Protein AF-A0A7K0S4V5-F1 (afdb_monomer)

Solvent-accessible surface area (backbone atoms only — not comparable to full-atom values): 5270 Å² total; per-residue (Å²): 136,92,67,83,89,50,93,92,51,82,82,72,81,73,64,93,79,60,79,91,76,69,66,64,61,56,51,48,52,52,51,49,54,53,50,52,52,53,51,60,61,48,47,64,51,65,78,43,41,88,79,43,50,71,61,46,52,53,54,47,52,53,52,52,54,58,54,48,50,57,54,53,50,41,54,76,69,53,63,78,68,80,130

Sequence (83 aa):
KLEAYECGIEPSPQAAQGGRFPVKYFLTAMLFIIFDIEIVFLYPWAVTFDALGLFGLVEMAIFIATVFVAYAYVWRRGGLEWD

Radius of gyration: 22.14 Å; Cα contacts (8 Å, |Δi|>4): 14; chains: 1; bounding box: 34×32×63 Å

pLDDT: mean 87.42, std 8.63, range [61.41, 96.12]

Nearest PDB structures (foldseek):
  6zjy-assembly1_A  TM=8.465E-01  e=9.197E-04  Thermus thermophilus
  6q8o-assembly1_A  TM=8.550E-01  e=2.456E-03  Thermus thermophilus HB8
  3rko-assembly2_E  TM=8.851E-01  e=3.790E-02  Escherichia coli BL21(DE3)

Foldseek 3Di:
DPDDDDPPDDDDPADPVDDDDDCLVVLVVVVVVVVVVVVVVVVVLVVCVVVCPPNSVVVVVVVCVVVVVVVVVCVVVCSVPDD

Structure (mmCIF, N/CA/C/O backbone):
data_AF-A0A7K0S4V5-F1
#
_entry.id   AF-A0A7K0S4V5-F1
#
loop_
_atom_site.group_PDB
_atom_site.id
_atom_site.type_symbol
_atom_site.label_atom_id
_atom_site.label_alt_id
_atom_site.label_comp_id
_atom_site.label_asym_id
_atom_site.label_entity_id
_atom_site.label_seq_id
_atom_site.pdbx_PDB_ins_code
_atom_site.Cartn_x
_atom_site.Cartn_y
_atom_site.Cartn_z
_atom_site.occupancy
_atom_site.B_iso_or_equiv
_atom_site.auth_seq_id
_atom_site.auth_comp_id
_atom_site.auth_asym_id
_atom_site.auth_atom_id
_atom_site.pdbx_PDB_model_num
ATOM 1 N N . LYS A 1 1 ? 1.799 21.298 37.632 1.00 61.41 1 LYS A N 1
ATOM 2 C CA . LYS A 1 1 ? 1.909 21.329 36.143 1.00 61.41 1 LYS A CA 1
ATOM 3 C C . LYS A 1 1 ? 2.423 20.011 35.541 1.00 61.41 1 LYS A C 1
ATOM 5 O O . LYS A 1 1 ? 2.510 19.931 34.327 1.00 61.41 1 LYS A O 1
ATOM 10 N N . LEU A 1 2 ? 2.763 19.001 36.352 1.00 81.31 2 LEU A N 1
ATOM 11 C CA . LEU A 1 2 ? 3.189 17.670 35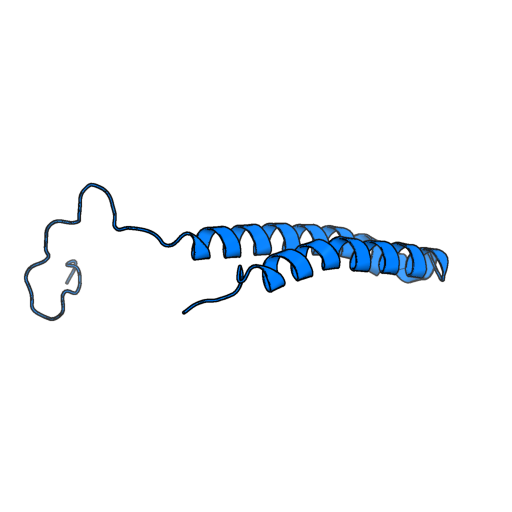.883 1.00 81.31 2 LEU A CA 1
ATOM 12 C C . LEU A 1 2 ? 2.041 16.642 35.914 1.00 81.31 2 LEU A C 1
ATOM 14 O O . LEU A 1 2 ? 2.280 15.453 35.750 1.00 81.31 2 LEU A O 1
ATOM 18 N N . GLU A 1 3 ? 0.813 17.093 36.163 1.00 76.69 3 GLU A N 1
ATOM 19 C CA 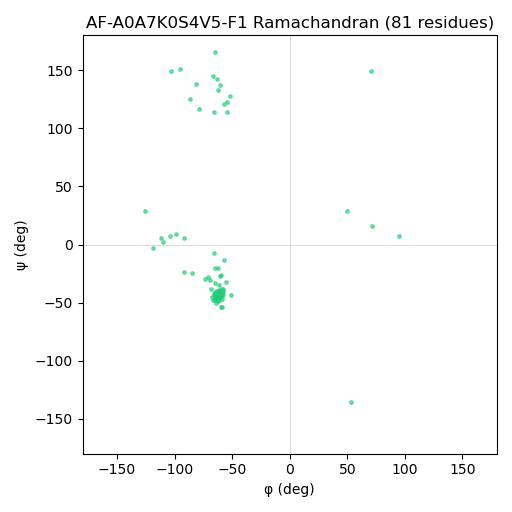. GLU A 1 3 ? -0.363 16.234 36.303 1.00 76.69 3 GLU A CA 1
ATOM 20 C C . GLU A 1 3 ? -1.113 16.130 34.973 1.00 76.69 3 GLU A C 1
ATOM 22 O O . GLU A 1 3 ? -1.060 17.049 34.148 1.00 76.69 3 GLU A O 1
ATOM 27 N N . ALA A 1 4 ? -1.789 14.997 34.771 1.00 78.69 4 ALA A N 1
ATOM 28 C CA . ALA A 1 4 ? -2.605 14.746 33.591 1.00 78.69 4 ALA A CA 1
ATOM 29 C C . ALA A 1 4 ? -3.772 15.743 33.512 1.00 78.69 4 ALA A C 1
ATOM 31 O O . ALA A 1 4 ? -4.359 16.126 34.523 1.00 78.69 4 ALA A O 1
ATOM 32 N N . TYR A 1 5 ? -4.095 16.182 32.296 1.00 81.75 5 TYR A N 1
ATOM 33 C CA . TYR A 1 5 ? -5.215 17.086 32.063 1.00 81.75 5 TYR A CA 1
ATOM 34 C C . TYR A 1 5 ? -6.535 16.309 32.076 1.00 81.75 5 TYR A C 1
ATOM 36 O O . TYR A 1 5 ? -6.758 15.473 31.208 1.00 81.75 5 TYR A O 1
ATOM 44 N N . GLU A 1 6 ? -7.406 16.628 33.032 1.00 81.88 6 GLU A N 1
ATOM 45 C CA . GLU A 1 6 ? -8.688 15.937 33.271 1.00 81.88 6 GLU A CA 1
ATOM 46 C C . GLU A 1 6 ? -9.886 16.908 33.266 1.00 81.88 6 GLU A C 1
ATOM 48 O O . GLU A 1 6 ? -10.884 16.708 33.953 1.00 81.88 6 GLU A O 1
ATOM 53 N N . CYS A 1 7 ? -9.788 18.021 32.523 1.00 84.62 7 CYS A N 1
ATOM 54 C CA . CYS A 1 7 ? -10.873 19.007 32.368 1.00 84.62 7 CYS A CA 1
ATOM 55 C C . CYS A 1 7 ? -11.526 19.489 33.689 1.00 84.62 7 CYS A C 1
ATOM 57 O O . CYS A 1 7 ? -12.695 19.870 33.692 1.00 84.62 7 CYS A O 1
ATOM 59 N N . GLY A 1 8 ? -10.786 19.503 34.805 1.00 82.62 8 GLY A N 1
ATOM 60 C CA . GLY A 1 8 ? -11.275 19.958 36.114 1.00 82.62 8 GLY A CA 1
ATOM 61 C C . GLY A 1 8 ? -11.798 18.862 37.052 1.00 82.62 8 GLY A C 1
ATOM 62 O O . GLY A 1 8 ? -12.332 19.202 38.105 1.00 82.62 8 GLY A O 1
ATOM 63 N N . ILE A 1 9 ? -11.644 17.579 36.704 1.00 81.25 9 ILE A N 1
ATOM 64 C CA . ILE A 1 9 ? -11.951 16.431 37.573 1.00 81.25 9 ILE A CA 1
ATOM 65 C C . ILE A 1 9 ? -10.644 15.838 38.129 1.00 81.25 9 ILE A C 1
ATOM 67 O O . ILE A 1 9 ? -9.600 15.903 37.483 1.00 81.25 9 ILE A O 1
ATOM 71 N N . GLU A 1 10 ? -10.691 15.275 39.340 1.00 80.81 10 GLU A N 1
ATOM 72 C CA . GLU A 1 10 ? -9.585 14.489 39.906 1.00 80.81 10 GLU A CA 1
ATOM 73 C C . GLU A 1 10 ? -9.312 13.244 39.033 1.00 80.81 10 GLU A C 1
ATOM 75 O O . GLU A 1 10 ? -10.264 12.531 38.692 1.00 80.81 10 GLU A O 1
ATOM 80 N N . PRO A 1 11 ? -8.047 12.940 38.679 1.00 75.25 11 PRO A N 1
ATOM 81 C CA . PRO A 1 11 ? -7.721 11.812 37.812 1.00 75.25 11 PRO A CA 1
ATOM 82 C C . PRO A 1 11 ? -8.248 10.491 38.372 1.00 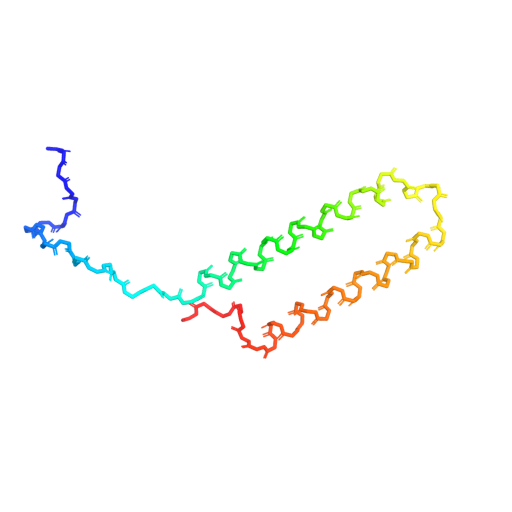75.25 11 PRO A C 1
ATOM 84 O O . PRO A 1 11 ? -7.879 10.062 39.469 1.00 75.25 11 PRO A O 1
ATOM 87 N N . SER A 1 12 ? -9.102 9.816 37.603 1.00 71.38 12 SER A N 1
ATOM 88 C CA . SER A 1 12 ? -9.555 8.476 37.976 1.00 71.38 12 SER A CA 1
ATOM 89 C C . SER A 1 12 ? -8.378 7.489 37.914 1.00 71.38 12 SER A C 1
ATOM 91 O O . SER A 1 12 ? -7.521 7.622 37.033 1.00 71.38 12 SER A O 1
ATOM 93 N N . PRO A 1 13 ? -8.304 6.484 38.810 1.00 71.75 13 PRO A N 1
ATOM 94 C CA . PRO A 1 13 ? -7.278 5.455 38.723 1.00 71.75 13 PRO A CA 1
ATOM 95 C C . PRO A 1 13 ? -7.317 4.803 37.341 1.00 71.75 13 PRO A C 1
ATOM 97 O O . PRO A 1 13 ? -8.355 4.281 36.927 1.00 71.75 13 PRO A O 1
ATOM 100 N N . GLN A 1 14 ? -6.192 4.837 36.623 1.00 69.56 14 GLN A N 1
ATOM 101 C CA . GLN A 1 14 ? -6.072 4.194 35.318 1.00 69.56 14 GLN A CA 1
ATOM 102 C C . GLN A 1 14 ? -6.527 2.738 35.418 1.00 69.56 14 GLN A C 1
ATOM 104 O O . GLN A 1 14 ? -6.069 1.992 36.286 1.00 69.56 14 GLN A O 1
ATOM 109 N N . ALA A 1 15 ? -7.448 2.338 34.538 1.00 67.25 15 ALA A N 1
ATOM 110 C CA . ALA A 1 15 ? -7.937 0.970 34.493 1.00 67.25 15 ALA A CA 1
ATOM 111 C C . ALA A 1 15 ? -6.736 0.024 34.353 1.00 67.25 15 ALA A C 1
ATOM 113 O O . ALA A 1 15 ? -6.056 0.034 33.327 1.00 67.25 15 ALA A O 1
ATOM 114 N N . ALA A 1 16 ? -6.481 -0.793 35.380 1.00 63.59 16 ALA A N 1
ATOM 115 C CA . ALA A 1 16 ? -5.281 -1.630 35.493 1.00 63.59 16 ALA A CA 1
ATOM 116 C C . ALA A 1 16 ? -5.075 -2.610 34.318 1.00 63.59 16 ALA A C 1
ATOM 118 O O . ALA A 1 16 ? -4.005 -3.193 34.179 1.00 63.59 16 ALA A O 1
ATOM 119 N N . GLN A 1 17 ? -6.100 -2.803 33.483 1.00 66.38 17 GLN A N 1
ATOM 120 C CA . GLN A 1 17 ? -6.117 -3.739 32.358 1.00 66.38 17 GLN A CA 1
ATOM 121 C C . GLN A 1 17 ? -6.108 -3.051 30.980 1.00 66.38 17 GLN A C 1
ATOM 123 O O . GLN A 1 17 ? -6.133 -3.742 29.966 1.00 66.38 17 GLN A O 1
ATOM 128 N N . GLY A 1 18 ? -6.044 -1.713 30.922 1.00 67.12 18 GLY A N 1
ATOM 129 C CA . GLY A 1 18 ? -6.157 -0.965 29.668 1.00 67.12 18 GLY A CA 1
ATOM 130 C C . GLY A 1 18 ? -7.578 -1.007 29.087 1.00 67.12 18 GLY A C 1
ATOM 131 O O . GLY A 1 18 ? -8.352 -1.937 29.306 1.00 67.12 18 GLY A O 1
ATOM 132 N N . GLY A 1 19 ? -7.973 0.049 28.377 1.00 72.19 19 GLY A N 1
ATOM 133 C CA . GLY A 1 19 ? -9.278 0.094 27.711 1.00 72.19 19 GLY A CA 1
ATOM 134 C C . GLY A 1 19 ? -9.410 -0.956 26.598 1.00 72.19 19 GLY A C 1
ATOM 135 O O . GLY A 1 19 ? -8.424 -1.513 26.116 1.00 72.19 19 GLY A O 1
ATOM 136 N N . ARG A 1 20 ? -10.642 -1.204 26.136 1.00 76.62 20 ARG A N 1
ATOM 137 C CA . ARG A 1 20 ? -10.890 -2.033 24.944 1.00 76.62 20 ARG A CA 1
ATOM 138 C C . ARG A 1 20 ? -10.314 -1.328 23.716 1.00 76.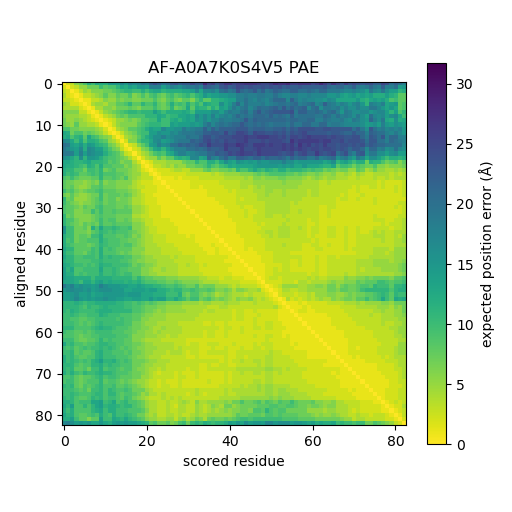62 20 ARG A C 1
ATOM 140 O O . ARG A 1 20 ? -10.828 -0.285 23.324 1.00 76.62 20 ARG A O 1
ATOM 147 N N . PHE A 1 21 ? -9.295 -1.913 23.093 1.00 79.38 21 PHE A N 1
ATOM 148 C CA . PHE A 1 21 ? -8.770 -1.421 21.821 1.00 79.38 21 PHE A CA 1
ATOM 149 C C . PHE A 1 21 ? -9.542 -2.025 20.638 1.00 79.38 21 PHE A C 1
ATOM 151 O O . PHE A 1 21 ? -9.645 -3.250 20.532 1.00 79.38 21 PHE A O 1
ATOM 158 N N . PRO A 1 22 ? -10.090 -1.196 19.734 1.00 84.50 22 PRO A N 1
ATOM 159 C CA . PRO A 1 22 ? -10.706 -1.670 18.501 1.00 84.50 22 PRO A CA 1
ATOM 160 C C . PRO A 1 22 ? -9.715 -2.425 17.599 1.00 84.50 22 PRO A C 1
ATOM 162 O O . PRO A 1 22 ? -8.602 -1.963 17.360 1.00 84.50 22 PRO A O 1
ATOM 165 N N . VAL A 1 23 ? -10.148 -3.544 17.009 1.00 87.38 23 VAL A N 1
ATOM 166 C CA . VAL A 1 23 ? -9.323 -4.359 16.088 1.00 87.38 23 VAL A CA 1
ATOM 167 C C . VAL A 1 23 ? -8.964 -3.601 14.794 1.00 87.38 23 VAL A C 1
ATOM 169 O O . VAL A 1 23 ? -7.962 -3.915 14.155 1.00 87.38 23 VAL A O 1
ATOM 172 N N . LYS A 1 24 ? -9.719 -2.549 14.436 1.00 88.38 24 LYS A N 1
ATOM 173 C CA . LYS A 1 24 ? -9.480 -1.712 13.243 1.00 88.38 24 LYS A CA 1
ATOM 174 C C . LYS A 1 24 ? -8.073 -1.105 13.173 1.00 88.38 24 LYS A C 1
ATOM 176 O O . LYS A 1 24 ? -7.496 -1.025 12.089 1.00 88.38 24 LYS A O 1
ATOM 181 N N . TYR A 1 25 ? -7.466 -0.784 14.318 1.00 90.00 25 TYR A N 1
ATOM 182 C CA . TYR A 1 25 ? -6.079 -0.310 14.363 1.00 90.00 25 TYR A CA 1
ATOM 183 C C . TYR A 1 25 ? -5.080 -1.382 13.912 1.00 90.00 25 TYR A C 1
ATOM 185 O O . TYR A 1 25 ? -4.162 -1.087 13.150 1.00 90.00 25 TYR A O 1
ATOM 193 N N . PHE A 1 26 ? -5.286 -2.634 14.330 1.00 91.00 26 PHE A N 1
ATOM 194 C CA . PHE A 1 26 ? -4.428 -3.753 13.943 1.00 91.00 26 PHE A CA 1
ATOM 195 C C . PHE A 1 26 ? -4.552 -4.073 12.451 1.00 91.00 26 PHE A C 1
ATOM 197 O O . PHE A 1 26 ? -3.539 -4.226 11.772 1.00 91.00 26 PHE A O 1
ATOM 204 N N . LEU A 1 27 ? -5.782 -4.123 11.926 1.00 90.94 27 LEU A N 1
ATOM 205 C CA . LEU A 1 27 ? -6.023 -4.382 10.501 1.00 90.94 27 LEU A CA 1
ATOM 206 C C . LEU A 1 27 ? -5.343 -3.334 9.616 1.00 90.94 27 LEU A C 1
ATOM 208 O O . LEU A 1 27 ? -4.681 -3.686 8.643 1.00 90.94 27 LEU A O 1
ATOM 212 N N . THR A 1 28 ? -5.443 -2.063 10.002 1.00 91.62 28 THR A N 1
ATOM 213 C CA . THR A 1 28 ? -4.810 -0.953 9.279 1.00 91.62 28 THR A CA 1
ATOM 214 C C . THR A 1 28 ? -3.287 -1.048 9.317 1.00 91.62 28 THR A C 1
ATOM 216 O O . THR A 1 28 ? -2.641 -0.923 8.280 1.00 91.62 28 THR A O 1
ATOM 219 N N . ALA A 1 29 ? -2.703 -1.320 10.489 1.00 93.94 29 ALA A N 1
ATOM 220 C CA . ALA A 1 29 ? -1.255 -1.461 10.634 1.00 93.94 29 ALA A CA 1
ATOM 221 C C . ALA A 1 29 ? -0.705 -2.639 9.815 1.00 93.94 29 ALA A C 1
ATOM 223 O O . ALA A 1 29 ? 0.316 -2.510 9.143 1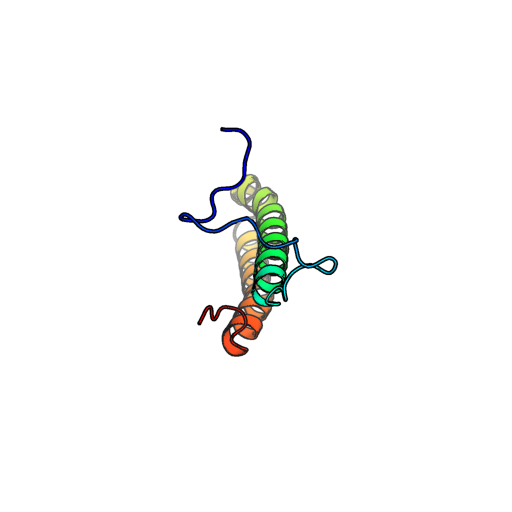.00 93.94 29 ALA A O 1
ATOM 224 N N . MET A 1 30 ? -1.400 -3.777 9.830 1.00 93.31 30 MET A N 1
ATOM 225 C CA . MET A 1 30 ? -1.003 -4.955 9.064 1.00 93.31 30 MET A CA 1
ATOM 226 C C . MET A 1 30 ? -1.094 -4.708 7.554 1.00 93.31 30 MET A C 1
ATOM 228 O O . MET A 1 30 ? -0.175 -5.073 6.825 1.00 93.31 30 MET A O 1
ATOM 232 N N . LEU A 1 31 ? -2.157 -4.043 7.086 1.00 93.00 31 LEU A N 1
ATOM 233 C CA . LEU A 1 31 ? -2.301 -3.673 5.677 1.00 93.00 31 LEU A CA 1
ATOM 234 C C . LEU A 1 31 ? -1.199 -2.711 5.221 1.00 93.00 31 LEU A C 1
ATOM 236 O O . LEU A 1 31 ? -0.672 -2.863 4.124 1.00 93.00 31 LEU A O 1
ATOM 240 N N . PHE A 1 32 ? -0.836 -1.748 6.072 1.00 93.44 32 PHE A N 1
ATOM 241 C CA . PHE A 1 32 ? 0.260 -0.821 5.805 1.00 93.44 32 PHE A CA 1
ATOM 242 C C . PHE A 1 32 ? 1.602 -1.549 5.660 1.00 93.44 32 PHE A C 1
ATOM 244 O O . PHE A 1 32 ? 2.324 -1.286 4.707 1.00 93.44 32 PHE A O 1
ATOM 251 N N . ILE A 1 33 ? 1.911 -2.501 6.548 1.00 95.38 33 ILE A N 1
ATOM 252 C CA . ILE A 1 33 ? 3.147 -3.298 6.462 1.00 95.38 33 ILE A CA 1
ATOM 253 C C . ILE A 1 33 ? 3.197 -4.104 5.160 1.00 95.38 33 ILE A C 1
ATOM 255 O O . ILE A 1 33 ? 4.230 -4.138 4.498 1.00 95.38 33 ILE A O 1
ATOM 259 N N . ILE A 1 34 ? 2.090 -4.753 4.790 1.00 93.94 34 ILE A N 1
ATOM 260 C CA . ILE A 1 34 ? 2.013 -5.543 3.554 1.00 93.94 34 ILE A CA 1
ATOM 261 C C . ILE A 1 34 ? 2.216 -4.639 2.331 1.00 93.94 34 ILE A C 1
ATOM 263 O O . ILE A 1 34 ? 3.046 -4.949 1.481 1.00 93.94 34 ILE A O 1
ATOM 267 N N . PHE A 1 35 ? 1.537 -3.491 2.298 1.00 93.94 35 PHE A N 1
ATOM 268 C CA . PHE A 1 35 ? 1.691 -2.505 1.230 1.00 93.94 35 PHE A CA 1
ATOM 269 C C . PHE A 1 35 ? 3.135 -2.006 1.104 1.00 93.94 35 PHE A C 1
ATOM 271 O O . PHE A 1 35 ? 3.675 -1.930 0.005 1.00 93.94 35 PHE A O 1
ATOM 278 N N . ASP A 1 36 ? 3.788 -1.695 2.223 1.00 95.88 36 ASP A N 1
ATOM 279 C CA . ASP A 1 36 ? 5.171 -1.214 2.220 1.00 95.88 36 ASP A CA 1
ATOM 280 C C . ASP A 1 36 ? 6.136 -2.277 1.664 1.00 95.88 36 ASP A C 1
ATOM 282 O O . ASP A 1 36 ? 6.998 -1.986 0.834 1.00 95.88 36 ASP A O 1
ATOM 286 N N . ILE A 1 37 ? 5.928 -3.547 2.025 1.00 94.12 37 ILE A N 1
ATOM 287 C CA . ILE A 1 37 ? 6.686 -4.677 1.472 1.00 94.12 37 ILE A CA 1
ATOM 288 C C . ILE A 1 37 ? 6.492 -4.792 -0.048 1.00 94.12 37 ILE A C 1
ATOM 290 O O . ILE A 1 37 ? 7.454 -5.033 -0.775 1.00 94.12 37 ILE A O 1
ATOM 294 N N . GLU A 1 38 ? 5.279 -4.599 -0.559 1.00 94.25 38 GLU A N 1
ATOM 295 C CA . GLU A 1 38 ? 5.010 -4.626 -2.003 1.00 94.25 38 GLU A CA 1
ATOM 296 C C . GLU A 1 38 ? 5.735 -3.498 -2.742 1.00 94.25 38 GLU A C 1
ATOM 298 O O . GLU A 1 38 ? 6.312 -3.724 -3.808 1.00 94.25 38 GLU A O 1
ATOM 303 N N . ILE A 1 39 ? 5.778 -2.299 -2.153 1.00 93.56 39 ILE A N 1
ATOM 304 C CA . ILE A 1 39 ? 6.548 -1.170 -2.684 1.00 93.56 39 ILE A CA 1
ATOM 305 C C . ILE A 1 39 ? 8.047 -1.500 -2.725 1.00 93.56 39 ILE A C 1
ATOM 307 O O . ILE A 1 39 ? 8.714 -1.196 -3.717 1.00 93.56 39 ILE A O 1
ATOM 311 N N . VAL A 1 40 ? 8.581 -2.189 -1.712 1.00 95.38 40 VAL A N 1
ATOM 312 C CA . VAL A 1 40 ? 9.971 -2.681 -1.725 1.00 95.38 40 VAL A CA 1
ATOM 313 C C . VAL A 1 40 ? 10.238 -3.593 -2.928 1.00 95.38 40 VAL A C 1
ATOM 315 O O . VAL A 1 40 ? 11.299 -3.479 -3.542 1.00 95.38 40 VAL A O 1
ATOM 318 N N . PHE A 1 41 ? 9.285 -4.440 -3.327 1.00 90.44 41 PHE A N 1
ATOM 319 C CA . PHE A 1 41 ? 9.413 -5.271 -4.533 1.00 90.44 41 PHE A CA 1
ATOM 320 C C . PHE A 1 41 ? 9.271 -4.484 -5.842 1.00 90.44 41 PHE A C 1
ATOM 322 O O . PHE A 1 41 ? 9.891 -4.840 -6.847 1.00 90.44 41 PHE A O 1
ATOM 329 N N . LEU A 1 42 ? 8.503 -3.396 -5.837 1.00 92.44 42 LEU A N 1
ATOM 330 C CA . LEU A 1 42 ? 8.345 -2.512 -6.993 1.00 92.44 42 LEU A CA 1
ATOM 331 C C . LEU A 1 42 ? 9.622 -1.714 -7.304 1.00 92.44 42 LEU A C 1
ATOM 333 O O . LEU A 1 42 ? 9.890 -1.435 -8.474 1.00 92.44 42 LEU A O 1
ATOM 337 N N . TYR A 1 43 ? 10.441 -1.382 -6.300 1.00 93.00 43 TYR A N 1
ATOM 338 C CA . TYR A 1 43 ? 11.649 -0.567 -6.489 1.00 93.00 43 TYR A CA 1
ATOM 339 C C . TYR A 1 43 ? 12.682 -1.174 -7.457 1.00 93.00 43 TYR A C 1
ATOM 341 O O . TYR A 1 43 ? 13.059 -0.485 -8.408 1.00 93.00 43 TYR A O 1
ATOM 349 N N . PRO A 1 44 ? 13.153 -2.429 -7.286 1.00 91.50 44 PRO A N 1
ATOM 350 C CA . PRO A 1 44 ? 14.121 -3.024 -8.207 1.00 91.50 44 PRO A CA 1
ATOM 351 C C . PRO A 1 44 ? 13.618 -3.073 -9.648 1.00 91.50 44 PRO A C 1
ATOM 353 O O . PRO A 1 44 ? 14.379 -2.791 -10.574 1.00 91.50 44 PRO A O 1
ATOM 356 N N . TRP A 1 45 ? 12.334 -3.384 -9.839 1.00 91.19 45 TRP A N 1
ATOM 357 C CA . TRP A 1 45 ? 11.713 -3.368 -11.158 1.00 91.19 45 TRP A CA 1
ATOM 358 C C . TRP A 1 45 ? 11.693 -1.960 -11.755 1.00 91.19 45 TRP A C 1
ATOM 360 O O . TRP A 1 45 ? 12.092 -1.788 -12.902 1.00 91.19 45 TRP A O 1
ATOM 370 N N . ALA A 1 46 ? 11.307 -0.945 -10.976 1.00 91.62 46 ALA A N 1
ATOM 371 C CA . ALA A 1 46 ? 11.253 0.436 -11.448 1.00 91.62 46 ALA A CA 1
ATOM 372 C C . ALA A 1 46 ? 12.638 0.959 -11.862 1.00 91.62 46 ALA A C 1
ATOM 374 O O . ALA A 1 46 ? 12.770 1.616 -12.890 1.00 91.62 46 ALA A O 1
ATOM 375 N N . VAL A 1 47 ? 13.682 0.625 -11.096 1.00 93.25 47 VAL A N 1
ATOM 376 C CA . VAL A 1 47 ? 15.066 1.039 -11.388 1.00 93.25 47 VAL A CA 1
ATOM 377 C C . VAL A 1 47 ? 15.647 0.308 -12.603 1.00 93.25 47 VAL A C 1
ATOM 379 O O . VAL A 1 47 ? 16.508 0.852 -13.288 1.00 93.25 47 VAL A O 1
ATOM 382 N N . THR A 1 48 ? 15.192 -0.912 -12.894 1.00 90.00 48 THR A N 1
ATOM 383 C CA . THR A 1 48 ? 15.700 -1.724 -14.016 1.00 90.00 48 THR A CA 1
ATOM 384 C C . THR A 1 48 ? 14.756 -1.763 -15.218 1.00 90.00 48 THR A C 1
ATOM 386 O O . THR A 1 48 ? 15.029 -2.477 -16.181 1.00 90.00 48 THR A O 1
ATOM 389 N N . PHE A 1 49 ? 13.680 -0.972 -15.205 1.00 87.56 49 PHE A N 1
ATOM 390 C CA . PHE A 1 49 ? 12.591 -1.025 -16.184 1.00 87.56 49 PHE A CA 1
ATOM 391 C C . PHE A 1 49 ? 13.069 -0.987 -17.645 1.00 87.56 49 PHE A C 1
ATOM 393 O O . PHE A 1 49 ? 12.636 -1.805 -18.461 1.00 87.56 49 PHE A O 1
ATOM 400 N N . ASP A 1 50 ? 14.028 -0.110 -17.952 1.00 86.75 50 ASP A N 1
ATOM 401 C CA . ASP A 1 50 ? 14.581 0.068 -19.300 1.00 86.75 50 ASP A CA 1
ATOM 402 C C . ASP A 1 50 ? 15.249 -1.203 -19.857 1.00 86.75 50 ASP A C 1
ATOM 404 O O . ASP A 1 50 ? 15.284 -1.407 -21.070 1.00 86.75 50 ASP A O 1
ATOM 408 N N . ALA A 1 51 ? 15.757 -2.085 -18.988 1.00 89.62 51 ALA A N 1
ATOM 409 C CA . ALA A 1 51 ? 16.419 -3.326 -19.386 1.00 89.62 51 ALA A CA 1
ATOM 410 C C . ALA A 1 51 ? 15.440 -4.488 -19.630 1.00 89.62 51 ALA A C 1
ATOM 412 O O . ALA A 1 51 ? 15.772 -5.416 -20.367 1.00 89.62 51 ALA A O 1
ATOM 413 N N . LEU A 1 52 ? 14.249 -4.462 -19.018 1.00 87.12 52 LEU A N 1
ATOM 414 C CA 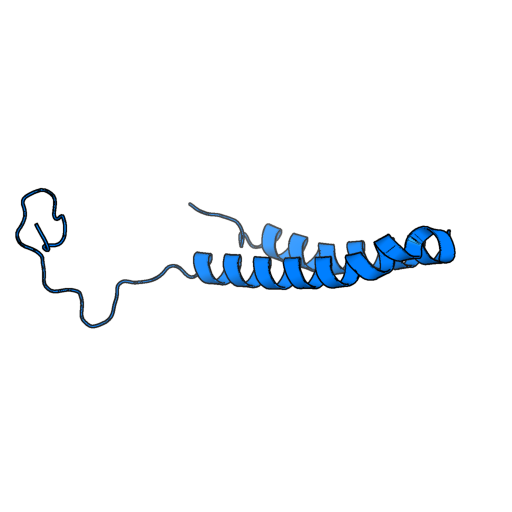. LEU A 1 52 ? 13.279 -5.559 -19.121 1.00 87.12 52 LEU A CA 1
ATOM 415 C C . LEU A 1 52 ? 12.279 -5.393 -20.277 1.00 87.12 52 LEU A C 1
ATOM 417 O O . LEU A 1 52 ? 11.705 -6.388 -20.733 1.00 87.12 52 LEU A O 1
ATOM 421 N N . GLY A 1 53 ? 12.038 -4.164 -20.746 1.00 87.69 53 GLY A N 1
ATOM 422 C CA . GLY A 1 53 ? 11.120 -3.886 -21.854 1.00 87.69 53 GLY A CA 1
ATOM 423 C C . GLY A 1 53 ? 9.718 -4.485 -21.650 1.00 87.69 53 GLY A C 1
ATOM 424 O O . GLY A 1 53 ? 9.140 -4.419 -20.565 1.00 87.69 53 GLY A O 1
ATOM 425 N N . LEU A 1 54 ? 9.155 -5.100 -22.698 1.00 92.06 54 LEU A N 1
ATOM 426 C CA . LEU A 1 54 ? 7.791 -5.651 -22.663 1.00 92.06 54 LEU A CA 1
ATOM 427 C C . LEU A 1 54 ? 7.631 -6.816 -21.672 1.00 92.06 54 LEU A C 1
ATOM 429 O O . LEU A 1 54 ? 6.568 -6.961 -21.073 1.00 92.06 54 LEU A O 1
ATOM 433 N N . PHE A 1 55 ? 8.674 -7.626 -21.478 1.00 90.75 55 PHE A N 1
ATOM 434 C CA . PHE A 1 55 ? 8.640 -8.735 -20.524 1.00 90.75 55 PHE A CA 1
ATOM 435 C C . PHE A 1 55 ? 8.441 -8.218 -19.095 1.00 90.75 55 PHE A C 1
ATOM 437 O O . PHE A 1 55 ? 7.527 -8.655 -18.399 1.00 90.75 55 PHE A O 1
ATOM 444 N N . GLY A 1 56 ? 9.223 -7.209 -18.698 1.00 91.00 56 GLY A N 1
ATOM 445 C CA . GLY A 1 56 ? 9.080 -6.576 -17.387 1.00 91.00 56 GLY A CA 1
ATOM 446 C C . GLY A 1 56 ? 7.714 -5.932 -17.183 1.00 91.00 56 GLY A C 1
ATOM 447 O O . GLY A 1 56 ? 7.188 -5.972 -16.074 1.00 91.00 56 GLY A O 1
ATOM 448 N N . LEU A 1 57 ? 7.120 -5.365 -18.236 1.00 91.38 57 LEU A N 1
ATOM 449 C CA . LEU A 1 57 ? 5.781 -4.784 -18.162 1.00 91.38 57 LEU A CA 1
ATOM 450 C C . LEU A 1 57 ? 4.707 -5.843 -17.871 1.00 91.38 57 LEU A C 1
ATOM 452 O O . LEU A 1 57 ? 3.850 -5.618 -17.019 1.00 91.38 57 LEU A O 1
ATOM 456 N N . VAL A 1 58 ? 4.749 -6.986 -18.563 1.00 95.12 58 VAL A N 1
ATOM 457 C CA . VAL A 1 58 ? 3.766 -8.068 -18.381 1.00 95.12 58 VAL A CA 1
ATOM 458 C C . VAL A 1 58 ? 3.892 -8.696 -16.996 1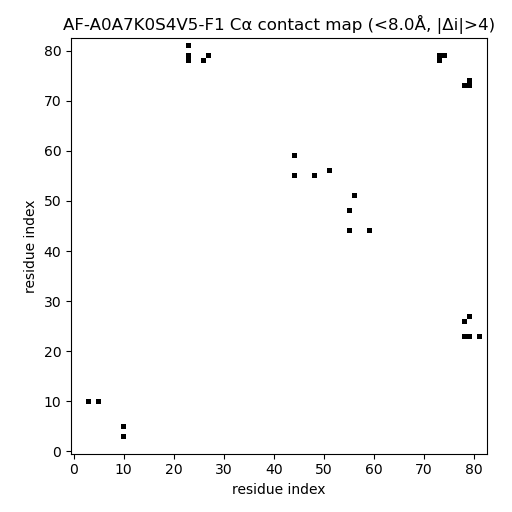.00 95.12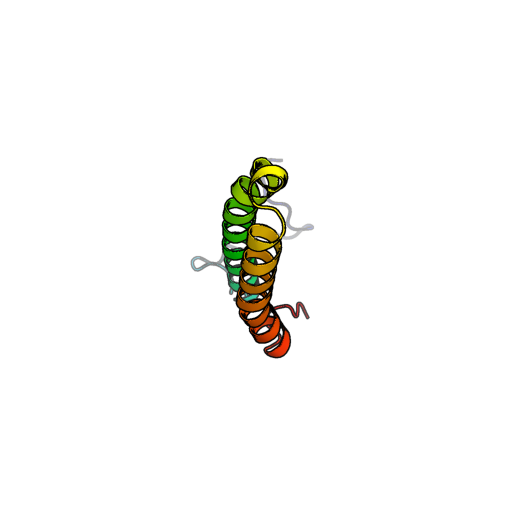 58 VAL A C 1
ATOM 460 O O . VAL A 1 58 ? 2.886 -8.826 -16.302 1.00 95.12 58 VAL A O 1
ATOM 463 N N . GLU A 1 59 ? 5.113 -9.023 -16.568 1.00 93.25 59 GLU A N 1
ATOM 464 C CA . GLU A 1 59 ? 5.364 -9.576 -15.231 1.00 93.25 59 GLU A CA 1
ATOM 465 C C . GLU A 1 59 ? 4.875 -8.624 -14.132 1.00 93.25 59 GLU A C 1
ATOM 467 O O . GLU A 1 59 ? 4.193 -9.043 -13.196 1.00 93.25 59 GLU A O 1
ATOM 472 N N . MET A 1 60 ? 5.127 -7.318 -14.277 1.00 92.94 60 MET A N 1
ATOM 473 C CA . MET A 1 60 ? 4.661 -6.336 -13.299 1.00 92.94 60 MET A CA 1
ATOM 474 C C . MET A 1 60 ? 3.141 -6.173 -13.298 1.00 92.94 60 MET A C 1
ATOM 476 O O . MET A 1 60 ? 2.531 -6.063 -12.236 1.00 92.94 60 MET A O 1
ATOM 480 N N . ALA A 1 61 ? 2.501 -6.206 -14.467 1.00 94.38 61 ALA A N 1
ATOM 481 C CA . ALA A 1 61 ? 1.045 -6.179 -14.546 1.00 94.38 61 ALA A CA 1
ATOM 482 C C . ALA A 1 61 ? 0.418 -7.388 -13.829 1.00 94.38 61 ALA A C 1
ATOM 484 O O . ALA A 1 61 ? -0.556 -7.226 -13.093 1.00 94.38 61 ALA A O 1
ATOM 485 N N . ILE A 1 62 ? 0.997 -8.582 -13.992 1.00 96.12 62 ILE A N 1
ATOM 486 C CA . ILE A 1 62 ? 0.555 -9.803 -13.303 1.00 96.12 62 ILE A CA 1
ATOM 487 C C . ILE A 1 62 ? 0.779 -9.688 -11.790 1.00 96.12 62 ILE A C 1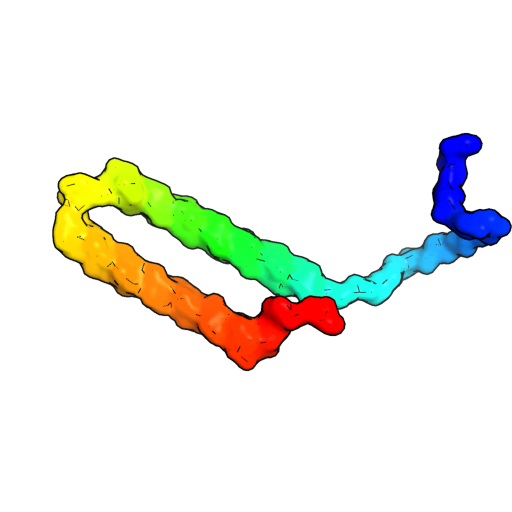
ATOM 489 O O . ILE A 1 62 ? -0.120 -10.026 -11.014 1.00 96.12 62 ILE A O 1
ATOM 493 N N . PHE A 1 63 ? 1.937 -9.178 -11.361 1.00 93.81 63 PHE A N 1
ATOM 494 C CA . PHE A 1 63 ? 2.250 -8.957 -9.949 1.00 93.81 63 PHE A CA 1
ATOM 495 C C . PHE A 1 63 ? 1.239 -8.010 -9.288 1.00 93.81 63 PHE A C 1
ATOM 497 O O . PHE A 1 63 ? 0.586 -8.392 -8.315 1.00 93.81 63 PHE A O 1
ATOM 504 N N . ILE A 1 64 ? 1.037 -6.820 -9.868 1.00 94.44 64 ILE A N 1
ATOM 505 C CA . ILE A 1 64 ? 0.082 -5.821 -9.368 1.00 94.44 64 ILE A CA 1
ATOM 506 C C . ILE A 1 64 ? -1.328 -6.405 -9.335 1.00 94.44 64 ILE A C 1
ATOM 508 O O . ILE A 1 64 ? -2.013 -6.280 -8.323 1.00 94.44 64 ILE A O 1
ATOM 512 N N . ALA A 1 65 ? -1.767 -7.073 -10.406 1.00 95.88 65 ALA A N 1
ATOM 513 C CA . ALA A 1 65 ? -3.099 -7.666 -10.457 1.00 95.88 65 ALA A CA 1
ATOM 514 C C . ALA A 1 65 ? -3.308 -8.700 -9.343 1.00 95.88 65 ALA A C 1
ATOM 516 O O . ALA A 1 65 ? -4.350 -8.690 -8.694 1.00 95.88 65 ALA A O 1
ATOM 517 N N . THR A 1 66 ? -2.315 -9.555 -9.091 1.00 94.62 66 THR A N 1
ATOM 518 C CA . THR A 1 66 ? -2.382 -10.603 -8.062 1.00 94.62 66 THR A CA 1
ATOM 519 C C . THR A 1 66 ? -2.487 -10.007 -6.663 1.00 94.62 66 THR A C 1
ATOM 521 O O . THR A 1 66 ? -3.359 -10.388 -5.885 1.00 94.62 66 THR A O 1
ATOM 524 N N . VAL A 1 67 ? -1.632 -9.033 -6.363 1.00 92.75 67 VAL A N 1
ATOM 525 C CA . VAL A 1 67 ? -1.631 -8.306 -5.094 1.00 92.75 67 VAL A CA 1
ATOM 526 C C . VAL A 1 67 ? -2.956 -7.571 -4.880 1.00 92.75 67 VAL A C 1
ATOM 528 O O . VAL A 1 67 ? -3.575 -7.666 -3.819 1.00 92.75 67 VAL A O 1
ATOM 531 N N . PHE A 1 68 ? -3.458 -6.906 -5.920 1.00 93.75 68 PHE A N 1
ATOM 532 C CA . PHE A 1 68 ? -4.695 -6.134 -5.863 1.00 93.75 68 PHE A CA 1
ATOM 533 C C . PHE A 1 68 ? -5.921 -6.982 -5.488 1.00 93.75 68 PHE A C 1
ATOM 535 O O . PHE A 1 68 ? -6.855 -6.466 -4.871 1.00 93.75 68 PHE A O 1
ATOM 542 N N . VAL A 1 69 ? -5.919 -8.294 -5.772 1.00 95.44 69 VAL A N 1
ATOM 543 C CA . VAL A 1 69 ? -6.979 -9.214 -5.316 1.00 95.44 69 VAL A CA 1
ATOM 544 C C . VAL A 1 69 ? -7.097 -9.220 -3.789 1.00 95.44 69 VAL A C 1
ATOM 546 O O . VAL A 1 69 ? -8.214 -9.215 -3.266 1.00 95.44 69 VAL A O 1
ATOM 549 N N . ALA A 1 70 ? -5.977 -9.194 -3.060 1.00 91.31 70 ALA A N 1
ATOM 550 C CA . ALA A 1 70 ? -5.985 -9.182 -1.598 1.00 91.31 70 ALA A CA 1
ATOM 551 C C . ALA A 1 70 ? -6.615 -7.889 -1.050 1.00 91.31 70 ALA A C 1
ATOM 553 O O . ALA A 1 70 ? -7.479 -7.943 -0.171 1.00 91.31 70 ALA A O 1
ATOM 554 N N . TYR A 1 71 ? -6.267 -6.737 -1.629 1.00 92.69 71 TYR A N 1
ATOM 555 C CA . TYR A 1 71 ? -6.869 -5.443 -1.283 1.00 92.69 71 TYR A CA 1
ATOM 556 C C . TYR A 1 71 ? -8.364 -5.404 -1.592 1.00 92.69 71 TYR A C 1
ATOM 558 O O . TYR A 1 71 ? -9.163 -5.007 -0.742 1.00 92.69 71 TYR A O 1
ATOM 566 N N . ALA A 1 72 ? -8.759 -5.870 -2.779 1.00 95.12 72 ALA A N 1
ATOM 567 C CA . ALA A 1 72 ? -10.160 -5.951 -3.175 1.00 95.12 72 ALA A CA 1
ATOM 568 C C . ALA A 1 72 ? -10.969 -6.842 -2.217 1.00 95.12 72 ALA A C 1
ATOM 570 O O . ALA A 1 72 ? -12.103 -6.508 -1.868 1.00 95.12 72 ALA A O 1
ATOM 571 N N . TYR A 1 73 ? -10.383 -7.946 -1.743 1.00 94.62 73 TYR A N 1
ATOM 572 C CA . TYR A 1 73 ? -11.001 -8.808 -0.738 1.00 94.62 73 TYR A CA 1
ATOM 573 C C . TYR A 1 73 ? -11.200 -8.086 0.602 1.00 94.62 73 TYR A C 1
ATOM 575 O O . TYR A 1 73 ? -12.310 -8.097 1.137 1.00 94.62 73 TYR A O 1
ATOM 583 N N . VAL A 1 74 ? -10.158 -7.435 1.133 1.00 93.06 74 VAL A N 1
ATOM 584 C CA . VAL A 1 74 ? -10.233 -6.698 2.410 1.00 93.06 74 VAL A CA 1
ATOM 585 C C . VAL A 1 74 ? -11.259 -5.571 2.328 1.00 93.06 74 VAL A C 1
ATOM 587 O O . VAL A 1 74 ? -12.086 -5.424 3.230 1.00 93.06 74 VAL A O 1
ATOM 590 N N . TRP A 1 75 ? -11.262 -4.826 1.222 1.00 92.69 75 TRP A N 1
ATOM 591 C CA . TRP A 1 75 ? -12.227 -3.761 0.985 1.00 92.69 75 TRP A CA 1
ATOM 592 C C . TRP A 1 75 ? -13.660 -4.299 0.946 1.00 92.69 75 TRP A C 1
ATOM 594 O O . TRP A 1 75 ? -14.524 -3.805 1.667 1.00 92.69 75 TRP A O 1
ATOM 604 N N . ARG A 1 76 ? -13.912 -5.379 0.196 1.00 94.56 76 ARG A N 1
ATOM 605 C CA . ARG A 1 76 ? -15.244 -6.004 0.117 1.00 94.56 76 ARG A CA 1
ATOM 606 C C . ARG A 1 76 ? -15.734 -6.559 1.462 1.00 94.56 76 ARG A C 1
ATOM 608 O O . ARG A 1 76 ? -16.932 -6.771 1.630 1.00 94.56 76 ARG A O 1
ATOM 615 N N . ARG A 1 77 ? -14.832 -6.813 2.412 1.00 92.44 77 ARG A N 1
ATOM 616 C CA . ARG A 1 77 ? -15.143 -7.285 3.771 1.00 92.44 77 ARG A CA 1
ATOM 617 C C . ARG A 1 77 ? -15.321 -6.150 4.786 1.00 92.44 77 ARG A C 1
ATOM 619 O O . ARG A 1 77 ? -15.460 -6.453 5.967 1.00 92.44 77 ARG A O 1
ATOM 626 N N . GLY A 1 78 ? -15.297 -4.887 4.355 1.00 90.12 78 GLY A N 1
ATOM 627 C CA . GLY A 1 78 ? -15.428 -3.732 5.248 1.00 90.12 78 GLY A CA 1
ATOM 628 C C . GLY A 1 78 ? -14.197 -3.505 6.130 1.00 90.12 78 GLY A C 1
ATOM 629 O O . GLY A 1 78 ? -14.255 -2.762 7.100 1.00 90.12 78 GLY A O 1
ATOM 630 N N . GLY A 1 79 ? -13.049 -4.118 5.810 1.00 86.88 79 GLY A N 1
ATOM 631 C CA . GLY A 1 79 ? -11.828 -3.998 6.620 1.00 86.88 79 GLY A CA 1
ATOM 632 C C . GLY A 1 79 ? -11.223 -2.588 6.657 1.00 86.88 79 GLY A C 1
ATOM 633 O O . GLY A 1 79 ? -10.274 -2.360 7.401 1.00 86.88 79 GLY A O 1
ATOM 634 N N . LEU A 1 80 ? -11.764 -1.667 5.854 1.00 87.81 80 LEU A N 1
ATOM 635 C CA . LEU A 1 80 ? -11.349 -0.268 5.732 1.00 87.81 80 LEU A CA 1
ATOM 636 C C . LEU A 1 80 ? -12.404 0.718 6.267 1.00 87.81 80 LEU A C 1
ATOM 638 O O . LEU A 1 80 ? -12.240 1.924 6.097 1.00 87.81 80 LEU A O 1
ATOM 642 N N . GLU A 1 81 ? -13.492 0.233 6.869 1.00 88.56 81 GLU A N 1
ATOM 643 C CA . GLU A 1 81 ? -14.550 1.073 7.440 1.00 88.56 81 GLU A CA 1
ATOM 644 C C . GLU A 1 81 ? -14.150 1.572 8.841 1.00 88.56 81 GLU A C 1
ATOM 646 O O . GLU A 1 81 ? -13.576 0.829 9.642 1.00 88.56 81 GLU A O 1
ATOM 651 N N . TRP A 1 82 ? -14.431 2.847 9.135 1.00 85.12 82 TRP A N 1
ATOM 652 C CA . TRP A 1 82 ? -13.954 3.526 10.352 1.00 85.12 82 TRP A CA 1
ATOM 653 C C . TRP A 1 82 ? -15.042 4.024 11.297 1.00 85.12 82 TRP A C 1
ATOM 655 O O . TRP A 1 82 ? -14.691 4.505 12.384 1.00 85.12 82 TRP A O 1
ATOM 665 N N . ASP A 1 83 ? -16.306 3.852 10.921 1.00 75.31 83 ASP A N 1
ATOM 666 C CA . ASP A 1 83 ? -17.463 4.218 11.738 1.00 75.31 83 ASP A CA 1
ATOM 667 C C . ASP A 1 83 ? -17.511 3.476 13.098 1.00 75.31 83 ASP A C 1
ATOM 669 O O . ASP A 1 83 ? -16.746 2.493 13.327 1.00 75.31 83 ASP A O 1
#

Mean predicted aligned error: 7.51 Å

Secondary structure (DSSP, 8-state):
--SPP-TTSPPPPP-TT-----THHHHHHHHHHHHHHHHHHHHHHHHHHHHHHHHHHHHHHHHHHHHHHHHHHHHHTTTT---